Protein AF-A0A126TRH8-F1 (afdb_monomer)

Structure (mmCIF, N/CA/C/O backbone):
data_AF-A0A126TRH8-F1
#
_entry.id   AF-A0A126TRH8-F1
#
loop_
_atom_site.group_PDB
_atom_site.id
_atom_site.type_symbol
_atom_site.label_atom_id
_atom_site.label_alt_id
_atom_site.label_comp_id
_atom_site.label_asym_id
_atom_site.label_entity_id
_atom_site.label_seq_id
_atom_site.pdbx_PDB_ins_code
_atom_site.Cartn_x
_atom_site.Cartn_y
_atom_site.Cartn_z
_atom_site.occupancy
_atom_site.B_iso_or_equiv
_atom_site.auth_seq_id
_atom_site.auth_comp_id
_atom_site.auth_asym_id
_atom_site.auth_atom_id
_atom_site.pdbx_PDB_model_num
ATOM 1 N N . VAL A 1 1 ? -9.934 -18.093 12.670 1.00 37.12 1 VAL A N 1
ATOM 2 C CA . VAL A 1 1 ? -9.444 -17.079 11.715 1.00 37.12 1 VAL A CA 1
ATOM 3 C C . VAL A 1 1 ? -10.367 -17.113 10.510 1.00 37.12 1 VAL A C 1
ATOM 5 O O . VAL A 1 1 ? -10.490 -18.159 9.888 1.00 37.12 1 VAL A O 1
ATOM 8 N N . LYS A 1 2 ? -11.182 -16.071 10.306 1.00 37.72 2 LYS A N 1
ATOM 9 C CA . LYS A 1 2 ? -11.974 -15.938 9.079 1.00 37.72 2 LYS A CA 1
ATOM 10 C C . LYS A 1 2 ? -11.032 -15.289 8.076 1.00 37.72 2 LYS A C 1
ATOM 12 O O . LYS A 1 2 ? -10.722 -14.116 8.231 1.00 37.72 2 LYS A O 1
ATOM 17 N N . GLU A 1 3 ? -10.542 -16.072 7.125 1.00 47.72 3 GLU A N 1
ATOM 18 C CA . GLU 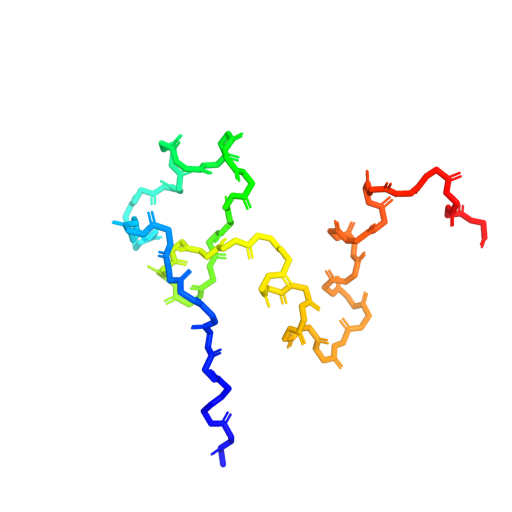A 1 3 ? -9.871 -15.549 5.938 1.00 47.72 3 GLU A CA 1
ATOM 19 C C . GLU A 1 3 ? -10.952 -14.834 5.122 1.00 47.72 3 GLU A C 1
ATOM 21 O O . GLU A 1 3 ? -11.649 -15.441 4.307 1.00 47.72 3 GLU A O 1
ATOM 26 N N . THR A 1 4 ? -11.208 -13.570 5.458 1.00 46.84 4 THR A N 1
ATOM 27 C CA . THR A 1 4 ? -12.082 -12.711 4.667 1.00 46.84 4 THR A CA 1
ATOM 28 C C . THR A 1 4 ? -11.423 -12.604 3.301 1.00 46.84 4 THR A C 1
ATOM 30 O O . THR A 1 4 ? -10.265 -12.206 3.196 1.00 46.84 4 THR A O 1
ATOM 33 N N . GLN A 1 5 ? -12.115 -13.091 2.272 1.00 50.44 5 GLN A N 1
ATOM 34 C CA . GLN A 1 5 ? -11.686 -12.950 0.890 1.00 50.44 5 GLN A CA 1
ATOM 35 C C . GLN A 1 5 ? -11.608 -11.458 0.587 1.00 50.44 5 GLN A C 1
ATOM 37 O O . GLN A 1 5 ? -12.615 -10.865 0.198 1.00 50.44 5 GLN A O 1
ATOM 42 N N . ALA A 1 6 ? -10.408 -10.893 0.738 1.00 57.38 6 ALA A N 1
ATOM 43 C CA . ALA A 1 6 ? -10.057 -9.609 0.173 1.00 57.38 6 ALA A CA 1
ATOM 44 C C . ALA A 1 6 ? -10.473 -9.677 -1.293 1.00 57.38 6 ALA A C 1
ATOM 46 O O . ALA A 1 6 ? -9.943 -10.469 -2.079 1.00 57.38 6 ALA A O 1
ATOM 47 N N . GLY A 1 7 ? -11.546 -8.952 -1.611 1.00 61.88 7 GLY A N 1
ATOM 48 C CA . GLY A 1 7 ? -12.115 -8.869 -2.950 1.00 61.88 7 GLY A CA 1
ATOM 49 C C . GLY A 1 7 ? -11.024 -8.597 -3.982 1.00 61.88 7 GLY A C 1
ATOM 50 O O . GLY A 1 7 ? -9.954 -8.120 -3.638 1.00 61.88 7 GLY A O 1
ATOM 51 N N . PHE A 1 8 ? -11.274 -8.938 -5.246 1.00 76.56 8 PHE A N 1
ATOM 52 C CA . PHE A 1 8 ? -10.238 -9.024 -6.281 1.00 76.56 8 PHE A CA 1
ATOM 53 C C . PHE A 1 8 ? -9.147 -7.930 -6.198 1.00 76.56 8 PHE A C 1
ATOM 55 O O . PHE A 1 8 ? -9.476 -6.736 -6.244 1.00 76.56 8 PHE A O 1
ATOM 62 N N . PRO A 1 9 ? -7.859 -8.317 -6.104 1.00 83.62 9 PRO A N 1
ATOM 63 C CA . PRO A 1 9 ? -6.763 -7.362 -6.046 1.00 83.62 9 PRO A CA 1
ATOM 64 C C . PRO A 1 9 ? -6.671 -6.566 -7.348 1.00 83.62 9 PRO A C 1
ATOM 66 O O . PRO A 1 9 ? -7.000 -7.058 -8.428 1.00 83.62 9 PRO A O 1
ATOM 69 N N . CYS A 1 10 ? -6.155 -5.342 -7.263 1.00 86.81 10 CYS A N 1
ATOM 70 C CA . CYS A 1 10 ? -5.964 -4.448 -8.405 1.00 86.81 10 CYS A CA 1
ATOM 71 C C . CYS A 1 10 ? -4.807 -4.868 -9.329 1.00 86.81 10 CYS A C 1
ATOM 73 O O . CYS A 1 10 ? -4.485 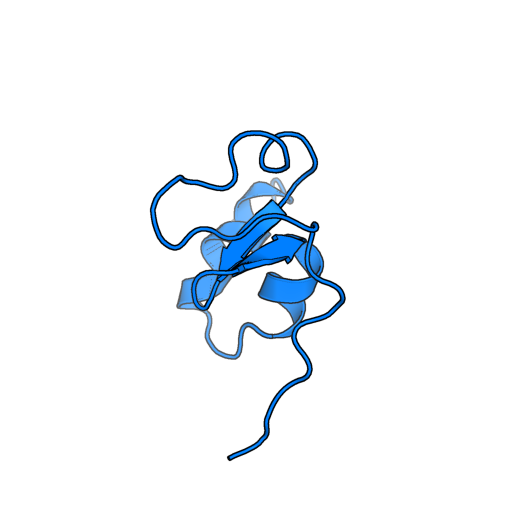-4.154 -10.273 1.00 86.81 10 CYS A O 1
ATOM 75 N N . GLY A 1 11 ? -4.183 -6.022 -9.073 1.00 84.88 11 GLY A N 1
ATOM 76 C CA . GLY A 1 11 ? -3.077 -6.560 -9.869 1.00 84.88 11 GLY A CA 1
ATOM 77 C C . GLY A 1 11 ? -1.704 -5.986 -9.513 1.00 84.88 11 GLY A C 1
ATOM 78 O O . GLY A 1 11 ? -0.708 -6.394 -10.101 1.00 84.88 11 GLY A O 1
ATOM 79 N N . GLU A 1 12 ? -1.634 -5.088 -8.531 1.00 86.44 12 GLU A N 1
ATOM 80 C CA . GLU A 1 12 ? -0.388 -4.556 -7.987 1.00 86.44 12 GLU A CA 1
ATOM 81 C C . GLU A 1 12 ? -0.133 -5.088 -6.575 1.00 86.44 12 GLU A C 1
ATOM 83 O O . GLU A 1 12 ? -1.055 -5.338 -5.795 1.00 86.44 12 GLU A O 1
ATOM 88 N N . SER A 1 13 ? 1.142 -5.233 -6.232 1.00 88.50 13 SER A N 1
ATOM 89 C CA . SER A 1 13 ? 1.584 -5.547 -4.877 1.00 88.50 13 SER A CA 1
ATOM 90 C C . SER A 1 13 ? 2.277 -4.341 -4.273 1.00 88.50 13 SER A C 1
ATOM 92 O O . SER A 1 13 ? 3.134 -3.745 -4.924 1.00 88.50 13 SER A O 1
ATOM 94 N N . CYS A 1 14 ? 1.985 -4.053 -3.010 1.00 89.62 14 CYS A N 1
ATOM 95 C CA . CYS A 1 14 ? 2.547 -2.910 -2.305 1.00 89.62 14 CYS A CA 1
ATOM 96 C C . CYS A 1 14 ? 3.640 -3.271 -1.285 1.00 89.62 14 CYS A C 1
ATOM 98 O O . CYS A 1 14 ? 3.795 -2.616 -0.259 1.00 89.62 14 CYS A O 1
ATOM 100 N N . VAL A 1 15 ? 4.400 -4.343 -1.548 1.00 89.62 15 VAL A N 1
ATOM 101 C CA . VAL A 1 15 ? 5.486 -4.811 -0.663 1.00 89.62 15 VAL A CA 1
ATOM 102 C C . VAL A 1 15 ? 6.678 -3.844 -0.673 1.00 89.62 15 VAL A C 1
ATOM 104 O O . VAL A 1 15 ? 7.264 -3.580 0.372 1.00 89.62 15 VAL A O 1
ATOM 107 N N . PHE A 1 16 ? 7.046 -3.348 -1.859 1.00 86.81 16 PHE A N 1
ATOM 108 C CA . PHE A 1 16 ? 8.237 -2.513 -2.079 1.00 86.81 16 PHE A CA 1
ATOM 109 C C . PHE A 1 16 ? 7.921 -1.146 -2.686 1.00 86.81 16 PHE A C 1
ATOM 111 O O . PHE A 1 16 ? 8.660 -0.190 -2.467 1.00 86.81 16 PHE A O 1
ATOM 118 N N . ILE A 1 17 ? 6.835 -1.054 -3.449 1.00 86.81 17 ILE A N 1
ATOM 119 C CA . ILE A 1 17 ? 6.359 0.176 -4.078 1.00 86.81 17 ILE A CA 1
ATOM 120 C C . ILE A 1 17 ? 4.926 0.426 -3.616 1.00 86.81 17 ILE A C 1
ATOM 122 O O . ILE A 1 17 ? 4.204 -0.542 -3.414 1.00 86.81 17 ILE A O 1
ATOM 126 N N . PRO A 1 18 ? 4.475 1.671 -3.419 1.00 85.56 18 PRO A N 1
ATOM 127 C CA . PRO A 1 18 ? 3.056 1.921 -3.185 1.00 85.56 18 PRO A CA 1
ATOM 128 C C . PRO A 1 18 ? 2.234 1.521 -4.424 1.00 85.56 18 PRO A C 1
ATOM 130 O O . PRO A 1 18 ? 2.799 1.278 -5.489 1.00 85.56 18 PRO A O 1
ATOM 133 N N . CYS A 1 19 ? 0.906 1.462 -4.297 1.00 88.19 19 CYS A N 1
ATOM 134 C CA . CYS A 1 19 ? -0.016 1.176 -5.406 1.00 88.19 19 CYS A CA 1
ATOM 135 C C . CYS A 1 19 ? -0.030 2.331 -6.423 1.00 88.19 19 CYS A C 1
ATOM 137 O O . CYS A 1 19 ? -1.011 3.050 -6.527 1.00 88.19 19 CYS A O 1
ATOM 139 N N . THR A 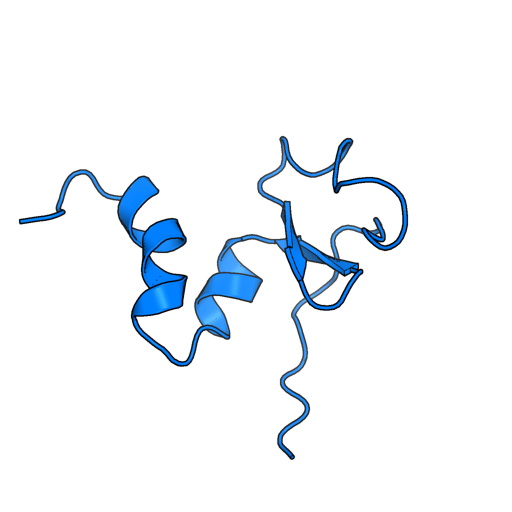1 20 ? 1.078 2.614 -7.100 1.00 84.25 20 THR A N 1
ATOM 140 C CA . THR A 1 20 ? 1.265 3.856 -7.862 1.00 84.25 20 THR A CA 1
ATOM 141 C C . THR A 1 20 ? 0.422 3.905 -9.125 1.00 84.25 20 THR A C 1
ATOM 143 O O . THR A 1 20 ? -0.104 4.970 -9.447 1.00 84.25 20 THR A O 1
ATOM 146 N N . VAL A 1 21 ? 0.259 2.783 -9.833 1.00 84.62 21 VAL A N 1
ATOM 147 C CA . VAL A 1 21 ? -0.512 2.749 -11.084 1.00 84.62 21 VAL A CA 1
ATOM 148 C C . VAL A 1 21 ? -2.007 2.711 -10.783 1.00 84.62 21 VAL A C 1
ATOM 150 O O . VAL A 1 21 ? -2.795 3.378 -11.453 1.00 84.62 21 VAL A O 1
ATOM 153 N N . THR A 1 22 ? -2.409 1.969 -9.750 1.00 83.88 22 THR A N 1
ATOM 154 C CA . THR A 1 22 ? -3.822 1.742 -9.420 1.00 83.88 22 THR A CA 1
ATOM 155 C C . THR A 1 22 ? -4.368 2.654 -8.322 1.00 83.88 22 THR A C 1
ATOM 157 O O . THR A 1 22 ? -5.585 2.698 -8.147 1.00 83.88 22 THR A O 1
ATOM 160 N N . ALA A 1 23 ? -3.542 3.462 -7.644 1.00 79.50 23 ALA A N 1
ATOM 161 C CA . ALA A 1 23 ? -4.015 4.467 -6.678 1.00 79.50 23 ALA A CA 1
ATOM 162 C C . ALA A 1 23 ? -5.006 5.449 -7.306 1.00 79.50 23 ALA A C 1
ATOM 164 O O . ALA A 1 23 ? -6.035 5.758 -6.710 1.00 79.50 23 ALA A O 1
ATOM 165 N N . LEU A 1 24 ? -4.747 5.878 -8.545 1.00 80.12 24 LEU A N 1
ATOM 166 C CA . LEU A 1 24 ? -5.645 6.766 -9.294 1.00 80.12 24 LEU A CA 1
ATOM 167 C C . LEU A 1 24 ? -6.991 6.107 -9.631 1.00 80.12 24 LEU A C 1
ATOM 169 O O . LEU A 1 24 ? -7.978 6.796 -9.865 1.00 80.12 24 LEU A O 1
ATOM 173 N N . LEU A 1 25 ? -7.038 4.774 -9.637 1.00 84.00 25 LEU A N 1
ATOM 174 C CA . LEU A 1 25 ? -8.244 3.979 -9.870 1.00 84.00 25 LEU A CA 1
ATOM 175 C C . LEU A 1 25 ? -8.973 3.628 -8.562 1.00 84.00 25 LEU A C 1
ATOM 177 O O . LEU A 1 25 ? -9.898 2.812 -8.571 1.00 84.00 25 LEU A O 1
ATOM 181 N N . GLY A 1 26 ? -8.565 4.234 -7.443 1.00 83.75 26 GLY A N 1
ATOM 182 C CA . GLY A 1 26 ? -9.159 3.996 -6.132 1.00 83.75 26 GLY A CA 1
ATOM 183 C C . GLY A 1 26 ? -8.741 2.658 -5.531 1.00 83.75 26 GLY A C 1
ATOM 184 O O . GLY A 1 26 ? -9.580 1.960 -4.957 1.00 83.75 26 GLY A O 1
ATOM 185 N N . CYS A 1 27 ? -7.471 2.282 -5.695 1.00 85.31 27 CYS A N 1
ATOM 186 C CA . CYS A 1 27 ? -6.870 1.150 -5.001 1.00 85.31 27 CYS A CA 1
ATOM 187 C C . CYS A 1 27 ? -5.923 1.617 -3.895 1.00 85.31 27 CYS A C 1
ATOM 189 O O . CYS A 1 27 ? -5.118 2.523 -4.095 1.00 85.31 27 CYS A O 1
ATOM 191 N N . SER A 1 28 ? -5.989 0.959 -2.744 1.00 84.69 28 SER A N 1
ATOM 192 C CA . SER A 1 28 ? -5.116 1.204 -1.599 1.00 84.69 28 SER A CA 1
ATOM 193 C C . SER A 1 28 ? -4.400 -0.076 -1.184 1.00 84.69 28 SER A C 1
ATOM 195 O O . SER A 1 28 ? -4.817 -1.192 -1.499 1.00 84.69 28 SER A O 1
ATOM 197 N N . CYS A 1 29 ? -3.275 0.092 -0.498 1.00 85.38 29 CYS A N 1
ATOM 198 C CA . CYS A 1 29 ? -2.467 -1.019 -0.024 1.00 85.38 29 CYS A CA 1
ATOM 199 C C . CYS A 1 29 ? -3.091 -1.650 1.224 1.00 85.38 29 CYS A C 1
ATOM 201 O O . CYS A 1 29 ? -3.277 -0.962 2.225 1.00 85.38 29 CYS A O 1
ATOM 203 N N . LYS A 1 30 ? -3.350 -2.959 1.189 1.00 81.88 30 LYS A N 1
ATOM 204 C CA . LYS A 1 30 ? -3.757 -3.757 2.350 1.00 81.88 30 LYS A CA 1
ATOM 205 C C . LYS A 1 30 ? -3.077 -5.124 2.291 1.00 81.88 30 LYS A C 1
ATOM 207 O O . LYS A 1 30 ? -3.007 -5.740 1.235 1.00 81.88 30 LYS A O 1
ATOM 212 N N . ASP A 1 31 ? -2.501 -5.577 3.403 1.00 83.88 31 ASP A N 1
ATOM 213 C CA . ASP A 1 31 ? -1.781 -6.862 3.475 1.00 83.88 31 ASP A CA 1
ATOM 214 C C . ASP A 1 31 ? -0.716 -7.052 2.374 1.00 83.88 31 ASP A C 1
ATOM 216 O O . ASP A 1 31 ? -0.508 -8.141 1.841 1.00 83.88 31 ASP A O 1
ATOM 220 N N . LYS A 1 32 ? -0.005 -5.965 2.034 1.00 84.44 32 LYS A N 1
ATOM 221 C CA . LYS A 1 32 ? 1.038 -5.913 0.989 1.00 84.44 32 LYS A CA 1
ATOM 222 C C . LYS A 1 32 ? 0.534 -6.182 -0.439 1.00 84.44 32 LYS A C 1
ATOM 224 O O . LYS A 1 32 ? 1.341 -6.350 -1.357 1.00 84.44 32 LYS A O 1
ATOM 229 N N . VAL A 1 33 ? -0.777 -6.150 -0.652 1.00 87.38 33 VAL A N 1
ATOM 230 C CA . VAL A 1 33 ? -1.427 -6.237 -1.961 1.00 87.38 33 VAL A CA 1
ATOM 231 C C . VAL A 1 33 ? -2.321 -5.011 -2.162 1.00 87.38 33 VAL A C 1
ATOM 233 O O . VAL A 1 33 ? -2.878 -4.454 -1.220 1.00 87.38 33 VAL A O 1
ATOM 236 N N . CYS A 1 34 ? -2.421 -4.526 -3.392 1.00 88.81 34 CYS A N 1
ATOM 237 C CA . CYS A 1 34 ? -3.282 -3.397 -3.712 1.00 88.81 34 CYS A CA 1
ATOM 238 C C . CYS A 1 34 ? -4.705 -3.892 -3.956 1.00 88.81 34 CYS A C 1
ATOM 240 O O . CYS A 1 34 ? -4.933 -4.718 -4.840 1.00 88.81 34 CYS A O 1
ATOM 242 N N . TYR A 1 35 ? -5.663 -3.361 -3.204 1.00 86.00 35 TYR A N 1
ATOM 243 C CA . TYR A 1 35 ? -7.083 -3.700 -3.290 1.00 86.00 35 TYR A CA 1
ATOM 244 C C . TYR A 1 35 ? -7.917 -2.448 -3.526 1.00 86.00 35 TYR A C 1
ATOM 246 O O . TYR A 1 35 ? -7.500 -1.345 -3.187 1.00 86.00 35 TYR A O 1
ATOM 254 N N . LYS A 1 36 ? -9.119 -2.597 -4.089 1.00 85.38 36 LYS A N 1
ATOM 255 C CA . LYS A 1 36 ? -10.020 -1.453 -4.271 1.00 85.38 36 LYS A CA 1
ATOM 256 C C . LYS A 1 36 ? -10.505 -0.913 -2.927 1.00 85.38 36 LYS A C 1
ATOM 258 O O . LYS A 1 36 ? -10.841 -1.679 -2.028 1.00 85.38 36 LYS A O 1
ATOM 263 N N . ASN A 1 37 ? -10.651 0.404 -2.830 1.00 79.50 37 ASN A N 1
ATOM 264 C CA . ASN A 1 37 ? -11.057 1.090 -1.601 1.00 79.50 37 ASN A CA 1
ATOM 265 C C . ASN A 1 37 ? -12.396 0.575 -1.047 1.00 79.50 37 ASN A C 1
ATOM 267 O O . ASN A 1 37 ? -12.519 0.373 0.153 1.00 79.50 37 ASN A O 1
ATOM 271 N N . HIS A 1 38 ? -13.377 0.280 -1.908 1.00 75.88 38 HIS A N 1
ATOM 272 C CA . HIS A 1 38 ? -14.668 -0.263 -1.464 1.00 75.88 38 HIS A CA 1
ATOM 273 C C . HIS A 1 38 ? -14.576 -1.696 -0.915 1.00 75.88 38 HIS A C 1
ATOM 275 O O . HIS A 1 38 ? -15.393 -2.081 -0.087 1.00 75.88 38 HIS A O 1
ATOM 281 N N . VAL A 1 39 ? -13.595 -2.488 -1.364 1.00 78.75 39 VAL A N 1
ATOM 282 C CA . VAL A 1 39 ? -13.330 -3.833 -0.831 1.00 78.75 39 VAL A CA 1
ATOM 283 C C . VAL A 1 39 ? -12.708 -3.711 0.554 1.00 78.75 39 VAL A C 1
ATOM 285 O O . VAL A 1 39 ? -13.164 -4.355 1.489 1.00 78.75 39 VAL A O 1
ATOM 288 N N . ILE A 1 40 ? -11.713 -2.834 0.695 1.00 76.50 40 ILE A N 1
ATOM 289 C CA . ILE A 1 40 ? -11.057 -2.557 1.977 1.00 76.50 40 ILE A CA 1
ATOM 290 C C . ILE A 1 40 ? -12.085 -2.053 2.997 1.00 76.50 40 ILE A C 1
ATOM 292 O O . ILE A 1 40 ? -12.143 -2.571 4.109 1.00 76.50 40 ILE A O 1
ATOM 296 N N . ALA A 1 41 ? -12.950 -1.124 2.586 1.00 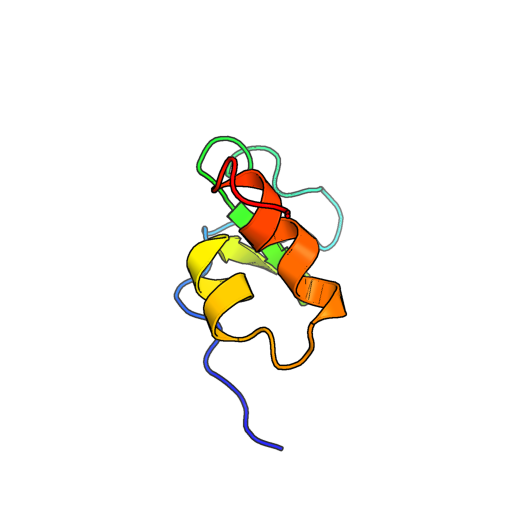70.88 41 ALA A N 1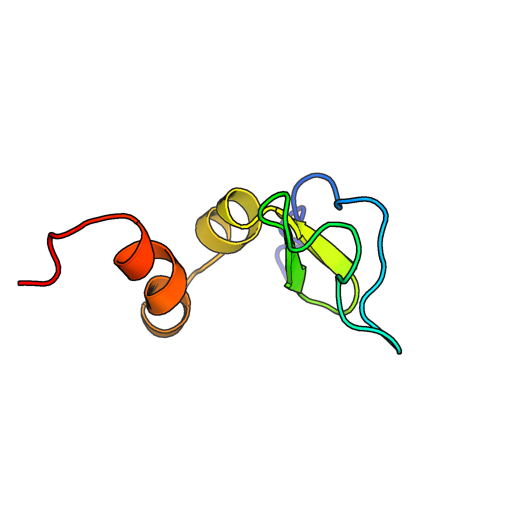
ATOM 297 C CA . ALA A 1 41 ? -14.007 -0.571 3.423 1.00 70.88 41 ALA A CA 1
ATOM 298 C C . ALA A 1 41 ? -15.096 -1.592 3.802 1.00 70.88 41 ALA A C 1
ATOM 300 O O . ALA A 1 41 ? -15.646 -1.510 4.895 1.00 70.88 41 ALA A O 1
ATOM 301 N N . ALA A 1 42 ? -15.397 -2.572 2.943 1.00 68.00 42 ALA A N 1
ATOM 302 C CA . ALA A 1 42 ? -16.333 -3.653 3.268 1.00 68.00 42 ALA A CA 1
ATOM 303 C C . ALA A 1 42 ? -15.769 -4.640 4.309 1.00 68.00 42 ALA A C 1
ATOM 305 O O . ALA A 1 42 ? -16.525 -5.349 4.971 1.00 68.00 42 ALA A O 1
ATOM 306 N N . GLU A 1 43 ? -14.445 -4.690 4.452 1.00 66.25 43 GLU A N 1
ATOM 307 C CA . GLU A 1 43 ? -13.740 -5.541 5.412 1.00 66.25 43 GLU A CA 1
ATOM 308 C C . GLU A 1 43 ? -13.297 -4.799 6.679 1.00 66.25 43 GLU A C 1
ATOM 310 O O . GLU A 1 43 ? -12.779 -5.428 7.610 1.00 66.25 43 GLU A O 1
ATOM 315 N N . ALA A 1 44 ? -13.482 -3.480 6.730 1.00 61.56 44 ALA A N 1
ATOM 316 C CA . ALA A 1 44 ? -13.230 -2.679 7.915 1.00 61.56 44 ALA A CA 1
ATOM 317 C C . ALA A 1 44 ? -14.179 -3.124 9.038 1.00 61.56 44 ALA A C 1
ATOM 319 O O . ALA A 1 44 ? -15.391 -2.949 8.967 1.00 61.56 44 ALA A O 1
ATOM 320 N N . ASN A 1 45 ? -13.622 -3.740 10.083 1.00 55.59 45 ASN A N 1
ATOM 321 C CA . ASN A 1 45 ? -14.378 -4.184 11.259 1.00 55.59 45 ASN A CA 1
ATOM 322 C C . ASN A 1 45 ? -14.324 -3.161 12.412 1.00 55.59 45 ASN A C 1
ATOM 324 O O . ASN A 1 45 ? -14.886 -3.410 13.478 1.00 55.59 45 ASN A O 1
ATOM 328 N N . THR A 1 46 ? -13.639 -2.025 12.234 1.00 50.56 46 THR A N 1
ATOM 329 C CA . THR A 1 46 ? -13.438 -1.011 13.279 1.00 50.56 46 THR A CA 1
ATOM 330 C C . THR A 1 46 ? -13.490 0.405 12.714 1.00 50.56 46 THR A C 1
ATOM 332 O O . THR A 1 46 ? -12.919 0.677 11.662 1.00 50.56 46 THR A O 1
ATOM 335 N N . VAL A 1 47 ? -14.125 1.312 13.464 1.00 52.50 47 VAL A N 1
ATOM 336 C CA . VAL A 1 47 ? -14.397 2.722 13.113 1.00 52.50 47 VAL A CA 1
ATOM 337 C C . VAL A 1 47 ? -13.125 3.539 12.799 1.00 52.50 47 VAL A C 1
ATOM 339 O O . VAL A 1 47 ? -13.209 4.529 12.085 1.00 52.50 47 VAL A O 1
ATOM 342 N N . ASP A 1 48 ? -11.937 3.103 13.230 1.00 53.72 48 ASP A N 1
ATOM 343 C CA . ASP A 1 48 ? -10.655 3.748 12.879 1.00 53.72 48 ASP A CA 1
ATOM 344 C C . ASP A 1 48 ? -10.340 3.678 11.364 1.00 53.72 48 ASP A C 1
ATOM 346 O O . ASP A 1 48 ? -9.815 4.623 10.780 1.00 53.72 48 ASP A O 1
ATOM 350 N N . ASP A 1 49 ? -10.771 2.606 10.688 1.00 52.03 49 ASP A N 1
ATOM 351 C CA . ASP A 1 49 ? -10.627 2.416 9.232 1.00 52.03 49 ASP A CA 1
ATOM 352 C C . ASP A 1 49 ? -11.670 3.233 8.428 1.00 52.03 49 ASP A C 1
ATOM 354 O O . ASP A 1 49 ? -11.543 3.432 7.218 1.00 52.03 49 ASP A O 1
ATOM 358 N N . HIS A 1 50 ? -12.710 3.760 9.093 1.00 50.47 50 HIS A N 1
ATOM 359 C CA . HIS A 1 50 ? -13.780 4.540 8.457 1.00 50.47 50 HIS A CA 1
ATOM 360 C C . HIS A 1 50 ? -13.371 5.976 8.095 1.00 50.47 50 HIS A C 1
ATOM 362 O O . HIS A 1 50 ? -14.142 6.662 7.424 1.00 50.47 50 HIS A O 1
ATOM 368 N N . HIS A 1 51 ? -12.161 6.439 8.432 1.00 52.34 51 HIS A N 1
ATOM 369 C CA . HIS A 1 51 ? -11.679 7.732 7.922 1.00 52.34 51 HIS A CA 1
ATOM 370 C C . HIS A 1 51 ? -11.638 7.740 6.378 1.00 52.34 51 HIS A C 1
ATOM 372 O O . HIS A 1 51 ? -11.923 8.757 5.748 1.00 52.34 51 HIS A O 1
ATOM 378 N N . LEU A 1 52 ? -11.378 6.587 5.747 1.00 52.41 52 LEU A N 1
ATOM 379 C CA . LEU A 1 52 ? -11.419 6.437 4.286 1.00 52.41 52 LEU A CA 1
ATOM 380 C C . LEU A 1 52 ? -12.846 6.492 3.711 1.00 52.41 52 LEU A C 1
ATOM 382 O O . LEU A 1 52 ? -13.020 6.862 2.552 1.00 52.41 52 LEU A O 1
ATOM 386 N N . LEU A 1 53 ? -13.865 6.164 4.512 1.00 52.47 53 LEU A N 1
ATOM 387 C CA . LEU A 1 53 ? -15.278 6.288 4.137 1.00 52.47 53 LEU A CA 1
ATOM 388 C C . LEU A 1 53 ? -15.779 7.733 4.287 1.00 52.47 53 LEU A C 1
ATOM 390 O O . LEU A 1 53 ? -16.543 8.201 3.440 1.00 52.47 53 LEU A O 1
ATOM 394 N N . CYS A 1 54 ? -15.285 8.474 5.283 1.00 54.22 54 CYS A N 1
ATOM 395 C CA . CYS A 1 54 ? -15.653 9.876 5.510 1.00 54.22 54 CYS A CA 1
ATOM 396 C C . CYS A 1 54 ? -15.084 10.863 4.475 1.00 54.22 54 CYS A C 1
ATOM 398 O O . CYS A 1 54 ? -15.568 11.984 4.400 1.00 54.22 54 CYS A O 1
A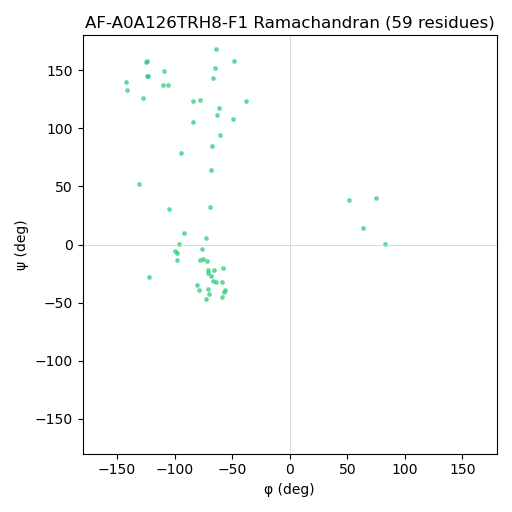TOM 400 N N . GLN A 1 55 ? -14.108 10.481 3.639 1.00 51.78 55 GLN A N 1
ATOM 401 C CA . GLN A 1 55 ? -13.687 11.332 2.510 1.00 51.78 55 GLN A CA 1
ATOM 402 C C . GLN A 1 55 ? -14.678 11.323 1.333 1.00 51.78 55 GLN A C 1
ATOM 404 O O . GLN A 1 55 ? -14.549 12.139 0.424 1.00 51.78 55 GLN A O 1
ATOM 409 N N . SER A 1 56 ? -15.649 10.401 1.322 1.00 58.44 56 SER A N 1
ATOM 410 C CA . SER A 1 56 ? -16.611 10.255 0.218 1.00 58.44 56 SER A CA 1
ATOM 411 C C . SER A 1 56 ? -17.963 10.930 0.456 1.00 58.44 56 SER A C 1
ATOM 413 O O . SER A 1 56 ? -18.726 11.096 -0.492 1.00 58.44 56 SER A O 1
ATOM 415 N N . HIS A 1 57 ? -18.254 11.343 1.689 1.00 48.34 57 HIS A N 1
ATOM 416 C CA . HIS A 1 57 ? -19.490 12.030 2.039 1.00 48.34 57 HIS A CA 1
ATOM 417 C C . HIS A 1 57 ? -19.159 13.329 2.769 1.00 48.34 57 HIS A C 1
ATOM 419 O O . HIS A 1 57 ? -18.471 13.316 3.785 1.00 48.34 57 HIS A O 1
ATOM 425 N N . GLU A 1 58 ? -19.693 14.445 2.275 1.00 57.41 58 GLU A N 1
ATOM 426 C CA . GLU A 1 58 ? -19.689 15.764 2.928 1.00 57.41 58 GLU A CA 1
ATOM 427 C C . GLU A 1 58 ? -20.593 15.789 4.184 1.00 57.41 58 GLU A C 1
ATOM 429 O O . GLU A 1 58 ? -21.186 16.802 4.521 1.00 57.41 58 GL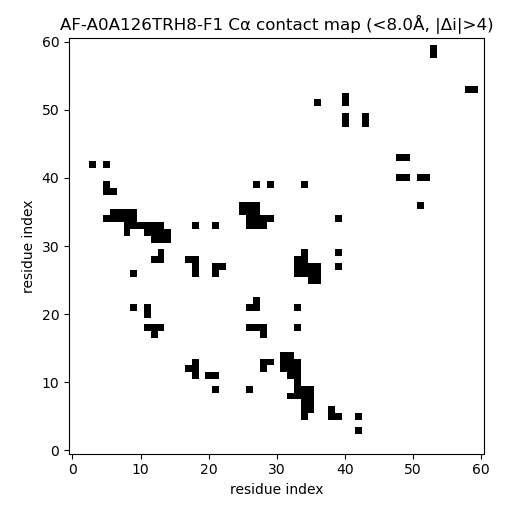U A O 1
ATOM 434 N N . ASP A 1 59 ? -20.705 14.670 4.902 1.00 52.44 59 ASP A N 1
ATOM 435 C CA . ASP A 1 59 ? -21.594 14.494 6.051 1.00 52.44 59 ASP A CA 1
ATOM 436 C C . ASP A 1 59 ? -20.830 13.886 7.232 1.00 52.44 59 ASP A C 1
ATOM 438 O O . ASP A 1 59 ? -21.220 12.876 7.816 1.00 52.44 59 ASP A O 1
ATOM 442 N N . CYS A 1 60 ? -19.706 14.509 7.588 1.00 53.78 60 CYS A N 1
ATOM 443 C CA . CYS A 1 60 ? -19.085 14.298 8.891 1.00 53.78 60 CYS A CA 1
ATOM 444 C C . CYS A 1 60 ? -19.571 15.403 9.848 1.00 53.78 60 CYS A C 1
ATOM 446 O O . CYS A 1 60 ? -18.864 16.385 10.077 1.00 53.78 60 CYS A O 1
ATOM 448 N N . PHE A 1 61 ? -20.798 15.243 10.358 1.00 44.72 61 PHE A N 1
ATOM 449 C CA . PHE A 1 61 ? -21.349 15.955 11.520 1.00 44.72 61 PHE A CA 1
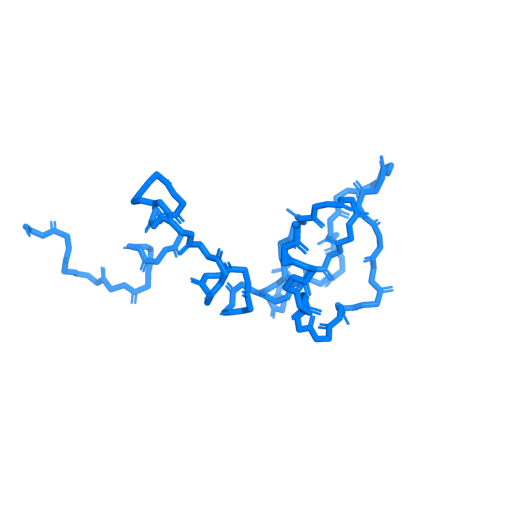ATOM 450 C C . PHE A 1 61 ? -21.626 14.962 12.650 1.00 44.72 61 PHE A C 1
ATOM 452 O O . PHE A 1 61 ? -22.121 13.853 12.347 1.00 44.72 61 PHE A O 1
#

Radius of gyration: 12.27 Å; Cα contacts (8 Å, |Δi|>4): 73; chains: 1; bounding box: 30×33×24 Å

Solvent-accessible surface area (backbone atoms only — not comparable to full-atom values): 3907 Å² total; per-residue (Å²): 136,83,83,71,78,74,52,77,62,71,84,46,60,31,78,88,45,72,39,71,83,43,37,83,75,48,27,42,68,51,96,48,30,14,24,36,48,72,47,55,58,73,67,51,88,51,78,80,62,42,61,74,58,56,77,77,44,103,71,89,123

Organism: Clitoria ternatea (NCBI:txid43366)

Foldseek 3Di:
DPPPPQPDFPPDFQQPHFPVVCVVVQWGHDPRTTGHPVSVVVPPPDCVSCVSVVVVDPPPD

Sequence (61 aa):
VKETQAGFPCGESCVFIPCTVTALLGCSCKDKVCYKNHVIAAEANTVDDHHLLCQSHEDCF

Secondary structure (DSSP, 8-state):
--------EEEEE-SSS-STTTGGGTEEEETTEEEEHHHHHHH--SGGGGHHHHTS-S---

InterPro domai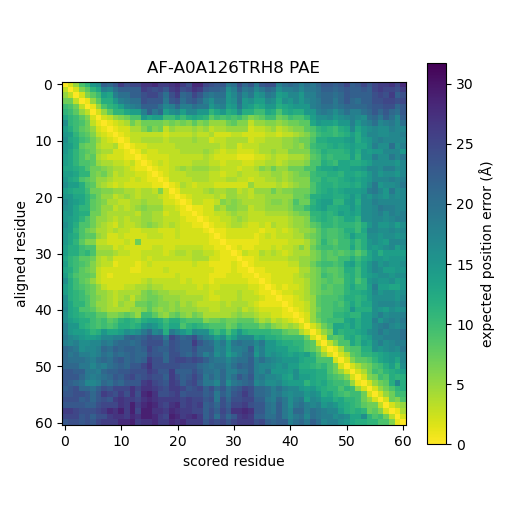ns:
  IPR005535 Cyclotide [PF03784] (7-37)
  IPR005535 Cyclotide [PS51052] (7-37)
  IPR012323 Cyclotide, bracelet, conserved site [PS60008] (10-19)
  IPR036146 Cyclotide superfamily [SSF57038] (10-38)

Mean predicted aligned error: 11.15 Å

pLDDT: mean 70.1, std 16.33, range [37.12, 89.62]